Protein AF-A0A9P0PWZ4-F1 (afdb_monomer)

Structure (mmCIF, N/CA/C/O backbone):
data_AF-A0A9P0PWZ4-F1
#
_entry.id   AF-A0A9P0PWZ4-F1
#
loop_
_atom_site.group_PDB
_atom_site.id
_atom_site.type_symbol
_atom_site.label_atom_id
_atom_site.label_alt_id
_atom_site.label_comp_id
_atom_site.label_asym_id
_atom_site.label_entity_id
_atom_site.label_seq_id
_atom_site.pdbx_PDB_ins_code
_atom_site.Cartn_x
_atom_site.Cartn_y
_atom_site.Cartn_z
_atom_site.occupancy
_atom_site.B_iso_or_equiv
_atom_site.auth_seq_id
_atom_site.auth_comp_id
_atom_site.auth_asym_id
_atom_site.auth_atom_id
_atom_site.pdbx_PDB_model_num
ATOM 1 N N . MET A 1 1 ? 8.051 10.018 -21.611 1.00 49.22 1 MET A N 1
ATOM 2 C CA . MET A 1 1 ? 7.146 9.451 -20.587 1.00 49.22 1 MET A CA 1
ATOM 3 C C . MET A 1 1 ? 6.958 7.977 -20.890 1.00 49.22 1 MET A C 1
ATOM 5 O O . MET A 1 1 ? 6.522 7.651 -21.985 1.00 49.22 1 MET A O 1
ATOM 9 N N . CYS A 1 2 ? 7.331 7.091 -19.973 1.00 65.50 2 CYS A N 1
ATOM 10 C CA . CYS A 1 2 ? 7.165 5.651 -20.156 1.00 65.50 2 CYS A CA 1
ATOM 11 C C . CYS A 1 2 ? 5.716 5.290 -19.796 1.00 65.50 2 CYS A C 1
ATOM 13 O O . CYS A 1 2 ? 5.363 5.364 -18.625 1.00 65.50 2 CYS A O 1
ATOM 15 N N . LEU A 1 3 ? 4.866 4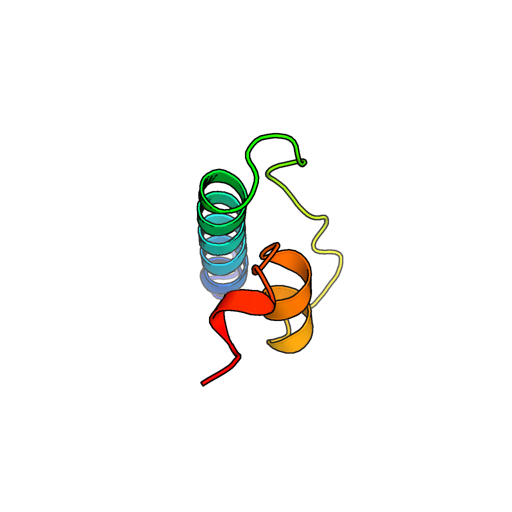.933 -20.769 1.00 77.62 3 LEU A N 1
ATOM 16 C CA . LEU A 1 3 ? 3.439 4.605 -20.553 1.00 77.62 3 LEU A CA 1
ATOM 17 C C . LEU A 1 3 ? 3.208 3.520 -19.484 1.00 77.62 3 LEU A C 1
ATOM 19 O O . LEU A 1 3 ? 2.145 3.473 -18.868 1.00 77.62 3 LEU A O 1
ATOM 23 N N . SER A 1 4 ? 4.218 2.695 -19.214 1.00 80.88 4 SER A N 1
ATOM 24 C CA . SER A 1 4 ? 4.220 1.667 -18.173 1.00 80.88 4 SER A CA 1
ATOM 25 C C . SER A 1 4 ? 4.056 2.202 -16.747 1.00 80.88 4 SER A C 1
ATOM 27 O O . SER A 1 4 ? 3.612 1.445 -15.890 1.00 80.88 4 SER A O 1
ATOM 29 N N . ILE A 1 5 ? 4.333 3.485 -16.472 1.00 83.50 5 ILE A N 1
ATOM 30 C CA . ILE A 1 5 ? 4.111 4.071 -15.134 1.00 83.50 5 ILE A CA 1
ATOM 31 C C . ILE A 1 5 ? 2.624 4.253 -14.801 1.00 83.50 5 ILE A C 1
ATOM 33 O O . ILE A 1 5 ? 2.275 4.434 -13.636 1.00 83.50 5 ILE A O 1
ATOM 37 N N . SER A 1 6 ? 1.741 4.204 -15.805 1.00 86.75 6 SER A N 1
ATOM 38 C CA . SER A 1 6 ? 0.293 4.358 -15.615 1.00 86.75 6 SER A CA 1
ATOM 39 C C . SER A 1 6 ? -0.295 3.271 -14.710 1.00 86.75 6 SER A C 1
ATOM 41 O O . SER A 1 6 ? -1.132 3.571 -13.863 1.00 86.75 6 SER A O 1
ATOM 43 N N . VAL A 1 7 ? 0.202 2.036 -14.824 1.00 86.56 7 VAL A N 1
ATOM 44 C CA . VAL A 1 7 ? -0.237 0.881 -14.029 1.00 86.56 7 VAL A CA 1
ATOM 45 C C . VAL A 1 7 ? 0.106 1.035 -12.540 1.00 86.56 7 VAL A C 1
ATOM 47 O O . VAL A 1 7 ? -0.822 1.033 -11.730 1.00 86.56 7 VAL A O 1
ATOM 50 N N . PRO A 1 8 ? 1.374 1.240 -12.1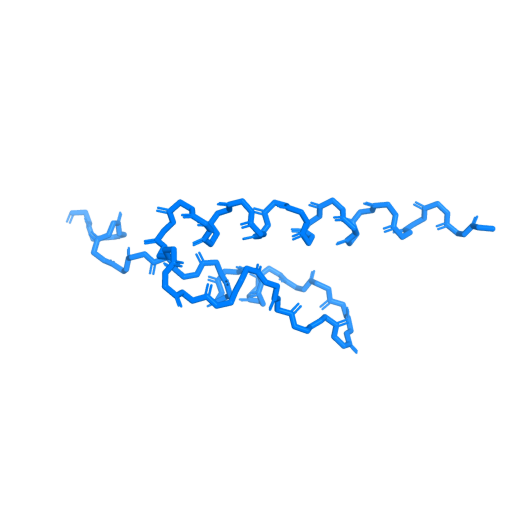24 1.00 85.75 8 PRO A N 1
ATOM 51 C CA . PRO A 1 8 ? 1.696 1.447 -10.713 1.00 85.75 8 PRO A CA 1
ATOM 52 C C . PRO A 1 8 ? 1.051 2.718 -10.142 1.00 85.75 8 PRO A C 1
ATOM 54 O O . PRO A 1 8 ? 0.693 2.738 -8.965 1.00 85.75 8 PRO A O 1
ATOM 57 N N . LEU A 1 9 ? 0.825 3.760 -10.955 1.00 87.12 9 LEU A N 1
ATOM 58 C CA . LEU A 1 9 ? 0.051 4.937 -10.539 1.00 87.12 9 LEU A CA 1
ATOM 59 C C . LEU A 1 9 ? -1.421 4.600 -10.266 1.00 87.12 9 LEU A C 1
ATOM 61 O O . LEU A 1 9 ? -1.966 5.051 -9.257 1.00 87.12 9 LEU A O 1
ATOM 65 N N . ALA A 1 10 ? -2.058 3.807 -11.130 1.00 88.69 10 ALA A N 1
ATOM 66 C CA . ALA A 1 10 ? -3.431 3.350 -10.932 1.00 88.69 10 ALA A CA 1
ATOM 67 C C . ALA A 1 10 ? -3.553 2.475 -9.674 1.00 88.69 10 ALA A C 1
ATOM 69 O O . ALA A 1 10 ? -4.427 2.724 -8.844 1.00 88.69 10 ALA A O 1
ATOM 70 N N . ILE A 1 11 ? -2.621 1.536 -9.471 1.00 88.75 11 ILE A N 1
ATOM 71 C CA . ILE A 1 11 ? -2.556 0.689 -8.267 1.00 88.75 11 ILE A CA 1
ATOM 72 C C . ILE A 1 11 ? -2.388 1.548 -7.009 1.00 88.75 11 ILE A C 1
ATOM 74 O O . ILE A 1 11 ? -3.101 1.350 -6.027 1.00 88.75 11 ILE A O 1
ATOM 78 N N . ARG A 1 12 ? -1.503 2.554 -7.040 1.00 88.50 12 ARG A N 1
ATOM 79 C CA . ARG A 1 12 ? -1.308 3.478 -5.914 1.00 88.50 12 ARG A CA 1
ATOM 80 C C . ARG A 1 12 ? -2.594 4.237 -5.572 1.00 88.50 12 ARG A C 1
ATOM 82 O O . ARG A 1 12 ? -2.879 4.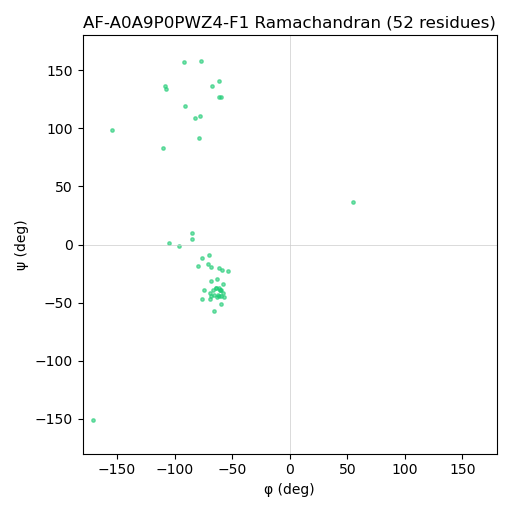435 -4.394 1.00 88.50 12 ARG A O 1
ATOM 89 N N . ARG A 1 13 ? -3.375 4.661 -6.573 1.00 89.88 13 ARG A N 1
ATOM 90 C CA . ARG A 1 13 ? -4.671 5.321 -6.338 1.00 89.88 13 ARG A CA 1
ATOM 91 C C . ARG A 1 13 ? -5.722 4.368 -5.775 1.00 89.88 13 ARG A C 1
ATOM 93 O O . ARG A 1 13 ? -6.428 4.765 -4.855 1.00 89.88 13 ARG A O 1
ATOM 100 N N . ALA A 1 14 ? -5.795 3.139 -6.280 1.00 88.88 14 ALA A N 1
ATOM 101 C CA . ALA A 1 14 ? -6.703 2.119 -5.757 1.00 88.88 14 ALA A CA 1
ATOM 102 C C . ALA A 1 14 ? -6.396 1.787 -4.286 1.00 88.88 14 ALA A C 1
ATOM 104 O O . ALA A 1 14 ? -7.299 1.782 -3.457 1.00 88.88 14 ALA A O 1
ATOM 105 N N . LEU A 1 15 ? -5.113 1.618 -3.943 1.00 89.12 15 LEU A N 1
ATOM 106 C CA . LEU A 1 15 ? -4.653 1.439 -2.561 1.00 89.12 15 LEU A CA 1
ATOM 107 C C . LEU A 1 15 ? -5.072 2.596 -1.656 1.00 89.12 15 LEU A C 1
ATOM 109 O O . LEU A 1 15 ? -5.543 2.374 -0.549 1.00 89.12 15 LEU A O 1
ATOM 113 N N . ALA A 1 16 ? -4.904 3.829 -2.127 1.00 88.69 16 ALA A N 1
ATOM 114 C CA . ALA A 1 16 ? -5.259 5.011 -1.356 1.00 88.69 16 ALA A CA 1
ATOM 115 C C . ALA A 1 16 ? -6.764 5.102 -1.067 1.00 88.69 16 ALA A C 1
ATOM 117 O O . ALA A 1 16 ? -7.132 5.514 0.027 1.00 88.69 16 ALA A O 1
ATOM 118 N N . ALA A 1 17 ? -7.613 4.709 -2.022 1.00 89.19 17 ALA A N 1
ATOM 119 C CA . ALA A 1 17 ? -9.060 4.636 -1.820 1.00 89.19 17 ALA A CA 1
ATOM 120 C C . ALA A 1 17 ? -9.440 3.508 -0.845 1.00 89.19 17 ALA A C 1
ATOM 122 O O . ALA A 1 17 ? -10.156 3.752 0.118 1.00 89.19 17 ALA A O 1
ATOM 123 N N . ALA A 1 18 ? -8.879 2.306 -1.022 1.00 88.69 18 ALA A N 1
ATOM 124 C CA . ALA A 1 18 ? -9.142 1.174 -0.132 1.00 88.69 18 ALA A CA 1
ATOM 125 C C . ALA A 1 18 ? -8.726 1.45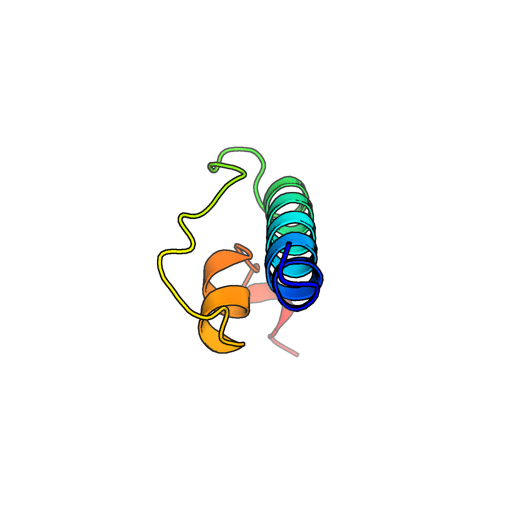9 1.322 1.00 88.69 18 ALA A C 1
ATOM 127 O O . ALA A 1 18 ? -9.441 1.110 2.254 1.00 88.69 18 ALA A O 1
ATOM 128 N N . ARG A 1 19 ? -7.588 2.137 1.525 1.00 89.25 19 ARG A N 1
ATOM 129 C CA . ARG A 1 19 ? -7.125 2.546 2.862 1.00 89.25 19 ARG A CA 1
ATOM 130 C C . ARG A 1 19 ? -8.042 3.583 3.502 1.00 89.25 19 ARG A C 1
ATOM 132 O O . ARG A 1 19 ? -8.273 3.509 4.700 1.00 89.25 19 ARG A O 1
ATOM 139 N N . GLU A 1 20 ? -8.542 4.531 2.714 1.00 88.81 20 GLU A N 1
ATOM 140 C CA . GLU A 1 20 ? -9.487 5.552 3.177 1.00 88.81 20 GLU A CA 1
ATOM 141 C C . GLU A 1 20 ? -10.816 4.933 3.630 1.00 88.81 20 GLU A C 1
ATOM 143 O O . GLU A 1 20 ? -11.370 5.362 4.638 1.00 88.81 20 GLU A O 1
ATOM 148 N N . GLU A 1 21 ? -11.287 3.894 2.937 1.00 85.19 21 GLU A N 1
ATOM 149 C CA . GLU A 1 21 ? -12.488 3.145 3.324 1.00 85.19 21 GLU A CA 1
ATOM 150 C C . GLU A 1 21 ? -12.259 2.221 4.530 1.00 85.19 21 GLU A C 1
ATOM 152 O O . GLU A 1 21 ? -13.135 2.103 5.385 1.00 85.19 21 GLU A O 1
ATOM 157 N N . ALA A 1 22 ? -11.102 1.557 4.607 1.00 86.44 22 ALA A N 1
ATOM 158 C CA . ALA A 1 22 ? -10.819 0.573 5.650 1.00 86.44 22 ALA A CA 1
ATOM 159 C C . ALA A 1 22 ? -10.491 1.206 7.012 1.00 86.44 22 ALA A C 1
ATOM 161 O O . ALA A 1 22 ? -11.005 0.759 8.037 1.00 86.44 22 ALA A O 1
ATOM 162 N N . ASP A 1 23 ? -9.624 2.222 7.036 1.00 84.56 23 ASP A N 1
ATOM 163 C CA . ASP A 1 23 ? -9.217 2.911 8.261 1.00 84.56 23 ASP A CA 1
ATOM 164 C C . ASP A 1 23 ? -8.769 4.356 7.952 1.00 84.56 23 ASP A C 1
ATOM 166 O O . ASP A 1 23 ? -7.613 4.591 7.574 1.00 84.56 23 ASP A O 1
ATOM 170 N N . PRO A 1 24 ? -9.648 5.355 8.156 1.00 82.81 24 PRO A N 1
ATOM 171 C CA . PRO A 1 24 ? -9.348 6.751 7.847 1.00 82.81 24 PRO A CA 1
ATOM 172 C C . PRO A 1 24 ? -8.316 7.379 8.797 1.00 82.81 24 PRO A C 1
ATOM 174 O O . PRO A 1 24 ? -7.864 8.498 8.550 1.00 82.81 24 PRO A O 1
ATOM 177 N N . THR A 1 25 ? -7.935 6.701 9.886 1.00 86.62 25 THR A N 1
ATOM 178 C CA . THR A 1 25 ? -6.934 7.213 10.838 1.00 86.62 25 THR A CA 1
ATOM 179 C C . THR A 1 25 ? -5.500 7.012 10.350 1.00 86.62 25 THR A C 1
ATOM 181 O O . THR A 1 25 ? -4.579 7.687 10.816 1.00 86.62 25 THR A O 1
ATOM 184 N N . GLN A 1 26 ? -5.298 6.111 9.387 1.00 84.69 26 GLN A N 1
ATOM 185 C CA . GLN A 1 26 ? -3.984 5.782 8.858 1.00 84.69 26 GLN A CA 1
ATOM 186 C C . GLN A 1 26 ? -3.595 6.620 7.637 1.00 84.69 26 GLN A C 1
ATOM 188 O O . GLN A 1 26 ? -4.444 7.120 6.899 1.00 84.69 26 GLN A O 1
ATOM 193 N N . PRO A 1 27 ? -2.283 6.756 7.360 1.00 86.56 27 PRO A N 1
ATOM 194 C CA . PRO A 1 27 ? -1.826 7.510 6.204 1.00 86.56 27 PRO A CA 1
ATOM 195 C C . PRO A 1 27 ? -2.375 6.904 4.911 1.00 86.56 27 PRO A C 1
ATOM 197 O O . PRO A 1 27 ? -2.184 5.720 4.626 1.00 86.56 27 PRO A O 1
ATOM 200 N N . LYS A 1 28 ? -3.022 7.745 4.100 1.00 84.69 28 LYS A N 1
ATOM 201 C CA . LYS A 1 28 ? -3.593 7.385 2.794 1.00 84.69 28 LYS A CA 1
ATOM 202 C C . LYS A 1 28 ? -2.555 6.826 1.818 1.00 84.69 28 LYS A C 1
ATOM 204 O O . LYS A 1 28 ? -2.860 5.962 1.001 1.00 84.69 28 LYS A O 1
ATOM 209 N N . TRP A 1 29 ? -1.325 7.327 1.892 1.00 84.31 29 TRP A N 1
ATOM 210 C CA . TRP A 1 29 ? -0.258 6.967 0.966 1.00 84.31 29 TRP A CA 1
ATOM 211 C C . TRP A 1 29 ? 0.778 6.076 1.630 1.00 84.31 29 TRP A C 1
ATOM 213 O O . TRP A 1 29 ? 1.269 6.378 2.713 1.00 84.31 29 TRP A O 1
ATOM 223 N N . VAL A 1 30 ? 1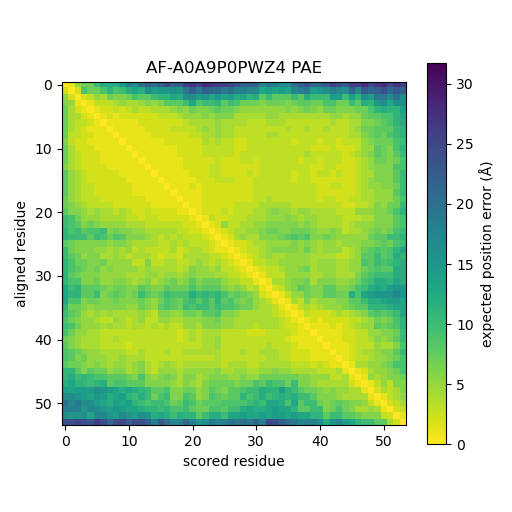.146 5.015 0.918 1.00 84.31 30 VAL A N 1
ATOM 224 C CA . VAL A 1 30 ? 2.227 4.106 1.292 1.00 84.31 30 VAL A CA 1
ATOM 225 C C . VAL A 1 30 ? 3.401 4.349 0.339 1.00 84.31 30 VAL A C 1
ATOM 227 O O . VAL A 1 30 ? 3.160 4.536 -0.861 1.00 84.31 30 VAL A O 1
ATOM 230 N N . PRO A 1 31 ? 4.650 4.404 0.833 1.00 82.81 31 PRO A N 1
ATOM 231 C CA . PRO A 1 31 ? 5.824 4.515 -0.026 1.00 82.81 31 PRO A CA 1
ATOM 232 C C . PRO A 1 31 ? 5.928 3.293 -0.945 1.00 82.81 31 PRO A C 1
ATOM 234 O O . PRO A 1 31 ? 5.867 2.153 -0.494 1.00 82.81 31 PRO A O 1
ATOM 237 N N . VAL A 1 32 ? 6.041 3.546 -2.250 1.00 79.81 32 VAL A N 1
ATOM 238 C CA . VAL A 1 32 ? 6.210 2.518 -3.284 1.00 79.81 32 VAL A CA 1
ATOM 239 C C . VAL A 1 32 ? 7.633 2.654 -3.816 1.00 79.81 32 VAL A C 1
ATOM 241 O O . VAL A 1 32 ? 7.862 3.332 -4.814 1.00 79.81 32 VAL A O 1
ATOM 244 N N . ASP A 1 33 ? 8.588 2.046 -3.113 1.00 75.56 33 ASP A N 1
ATOM 245 C CA . ASP A 1 33 ? 10.027 2.140 -3.421 1.00 75.56 33 ASP A CA 1
ATOM 246 C C . ASP A 1 33 ? 10.489 1.126 -4.490 1.00 75.56 33 ASP A C 1
ATOM 248 O O . ASP A 1 33 ? 11.681 0.964 -4.745 1.00 75.56 33 ASP A O 1
ATOM 252 N N . GLY A 1 34 ? 9.552 0.435 -5.149 1.00 75.12 34 GLY A N 1
ATOM 253 C CA . GLY A 1 34 ? 9.851 -0.596 -6.140 1.00 75.12 34 GLY A CA 1
ATOM 254 C C . GLY A 1 34 ? 8.624 -1.088 -6.906 1.00 75.12 34 GLY A C 1
ATOM 255 O O . GLY A 1 34 ? 7.656 -0.356 -7.122 1.00 75.12 34 GLY A O 1
ATOM 256 N N . THR A 1 35 ? 8.662 -2.342 -7.350 1.00 77.69 35 THR A N 1
ATOM 257 C CA . THR A 1 35 ? 7.534 -2.983 -8.032 1.00 77.69 35 THR A CA 1
ATOM 258 C C . THR A 1 35 ? 6.356 -3.188 -7.082 1.00 77.69 35 THR A C 1
ATOM 260 O O . THR A 1 35 ? 6.504 -3.632 -5.946 1.00 77.69 35 THR A O 1
ATOM 263 N N . THR A 1 36 ? 5.151 -2.895 -7.568 1.00 78.50 36 THR A N 1
ATOM 264 C CA . THR A 1 36 ? 3.904 -3.197 -6.860 1.00 78.50 36 THR A CA 1
ATOM 265 C C . THR A 1 36 ? 3.573 -4.674 -7.047 1.00 78.50 36 THR A C 1
ATOM 267 O O . THR A 1 36 ? 2.960 -5.068 -8.036 1.00 78.50 36 THR A O 1
ATOM 270 N N . SER A 1 37 ? 4.037 -5.511 -6.118 1.00 85.38 37 SER A N 1
ATOM 271 C CA . SER A 1 37 ? 3.645 -6.920 -6.057 1.00 85.38 37 SER A CA 1
ATOM 272 C C . SER A 1 37 ? 2.247 -7.072 -5.452 1.00 85.38 37 SER A C 1
ATOM 274 O O . SER A 1 37 ? 1.773 -6.213 -4.708 1.00 85.38 37 SER A O 1
ATOM 276 N N . THR A 1 38 ? 1.589 -8.194 -5.743 1.00 85.06 38 THR A N 1
ATOM 277 C CA . THR A 1 38 ? 0.275 -8.522 -5.171 1.00 85.06 38 THR A CA 1
ATOM 278 C C . THR A 1 38 ? 0.319 -8.619 -3.644 1.00 85.06 38 THR A C 1
ATOM 280 O O . THR A 1 38 ? -0.587 -8.125 -2.980 1.00 85.06 38 THR A O 1
ATOM 283 N N . ASP A 1 39 ? 1.394 -9.183 -3.083 1.00 83.31 39 ASP A N 1
ATOM 284 C CA . ASP A 1 39 ? 1.618 -9.257 -1.632 1.00 83.31 39 ASP A CA 1
ATOM 285 C C . ASP A 1 39 ? 1.739 -7.860 -1.004 1.00 83.31 39 ASP A C 1
ATOM 287 O O . ASP A 1 39 ? 1.087 -7.585 0.004 1.00 83.31 39 ASP A O 1
ATOM 291 N N . PHE A 1 40 ? 2.478 -6.944 -1.643 1.00 86.81 40 PHE A N 1
ATOM 292 C CA . PHE A 1 40 ? 2.572 -5.557 -1.188 1.00 86.81 40 PHE A CA 1
ATOM 293 C C . PHE A 1 40 ? 1.190 -4.896 -1.177 1.00 86.81 40 PHE A C 1
ATOM 295 O O . PHE A 1 40 ? 0.768 -4.345 -0.161 1.00 86.81 40 PHE A O 1
ATOM 302 N N . THR A 1 41 ? 0.448 -4.982 -2.284 1.00 85.44 41 THR A N 1
ATOM 303 C CA . THR A 1 41 ? -0.893 -4.390 -2.374 1.00 85.44 41 THR A CA 1
ATOM 304 C C . THR A 1 41 ? -1.830 -4.947 -1.305 1.00 85.44 41 THR A C 1
ATOM 306 O O . THR A 1 41 ? -2.536 -4.174 -0.665 1.00 85.44 41 THR A O 1
ATOM 309 N N . PHE A 1 42 ? -1.791 -6.255 -1.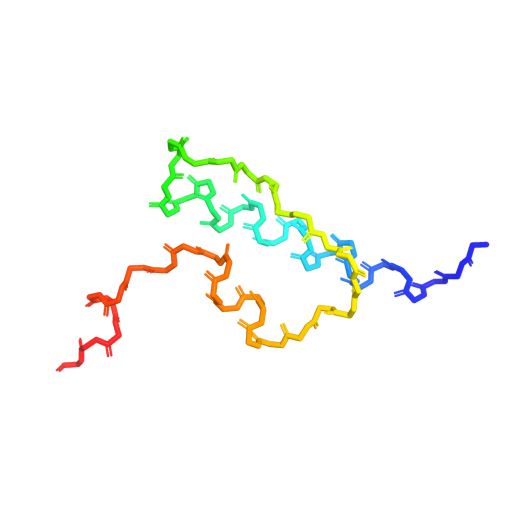051 1.00 84.62 42 PHE A N 1
ATOM 310 C CA . PHE A 1 42 ? -2.641 -6.892 -0.048 1.00 84.62 42 PHE A CA 1
ATOM 311 C C . PHE A 1 42 ? -2.282 -6.488 1.389 1.00 84.62 42 PHE A C 1
ATOM 313 O O . PHE A 1 42 ? -3.163 -6.163 2.181 1.00 84.62 42 PHE A O 1
ATOM 320 N N . ARG A 1 43 ? -0.993 -6.461 1.747 1.00 84.19 43 ARG A N 1
ATOM 321 C CA . ARG A 1 43 ? -0.559 -6.078 3.104 1.00 84.19 43 ARG A CA 1
ATOM 322 C C . ARG A 1 43 ? -0.802 -4.605 3.405 1.00 84.19 43 ARG A C 1
ATOM 324 O O . ARG A 1 43 ? -1.048 -4.236 4.550 1.00 84.19 43 ARG A O 1
ATOM 331 N N . HIS A 1 44 ? -0.732 -3.760 2.382 1.00 85.00 44 HIS A N 1
ATOM 332 C CA . HIS A 1 44 ? -0.826 -2.315 2.537 1.00 85.00 44 HIS A CA 1
ATOM 333 C C . HIS A 1 44 ? -2.230 -1.744 2.307 1.00 85.00 44 HIS A C 1
ATOM 335 O O . HIS A 1 44 ? -2.408 -0.542 2.498 1.00 85.00 44 HIS A O 1
ATOM 341 N N . SER A 1 45 ? -3.241 -2.551 1.975 1.00 83.25 45 SER A N 1
ATOM 342 C CA . SER A 1 45 ? -4.633 -2.086 1.852 1.00 83.25 45 SER A CA 1
ATOM 343 C C . SER A 1 45 ? -5.413 -2.053 3.174 1.00 83.25 45 SER A C 1
ATOM 345 O O . SER A 1 45 ? -6.588 -1.716 3.157 1.00 83.25 45 SER A O 1
ATOM 347 N N . LEU A 1 46 ? -4.766 -2.338 4.317 1.00 83.50 46 LEU A N 1
ATOM 348 C CA . LEU A 1 46 ? -5.378 -2.327 5.663 1.00 83.50 46 LEU A CA 1
ATOM 349 C C . LEU A 1 46 ? -6.617 -3.219 5.779 1.00 83.50 46 LEU A C 1
ATOM 351 O O . LEU A 1 46 ? -7.577 -2.881 6.467 1.00 83.50 46 LEU A O 1
ATOM 355 N N . ASN A 1 47 ? -6.602 -4.364 5.096 1.00 79.81 47 ASN A N 1
ATOM 356 C CA . ASN A 1 47 ? -7.769 -5.231 5.087 1.00 79.81 47 ASN A CA 1
ATOM 357 C C . ASN A 1 47 ? -8.105 -5.717 6.501 1.00 79.81 47 ASN A C 1
ATOM 359 O O . ASN A 1 47 ? -7.222 -6.098 7.274 1.00 79.81 47 ASN A O 1
ATOM 363 N N . ASN A 1 48 ? -9.397 -5.782 6.812 1.00 73.81 48 ASN A N 1
ATOM 364 C CA . ASN A 1 48 ? -9.861 -6.368 8.056 1.00 73.81 48 ASN A CA 1
ATOM 365 C C . ASN A 1 48 ? 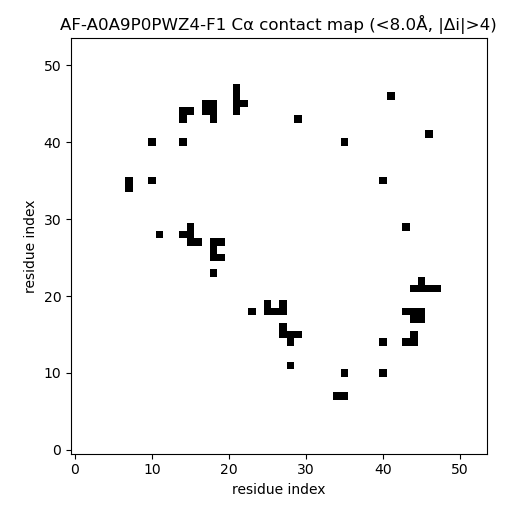-9.825 -7.897 7.928 1.00 73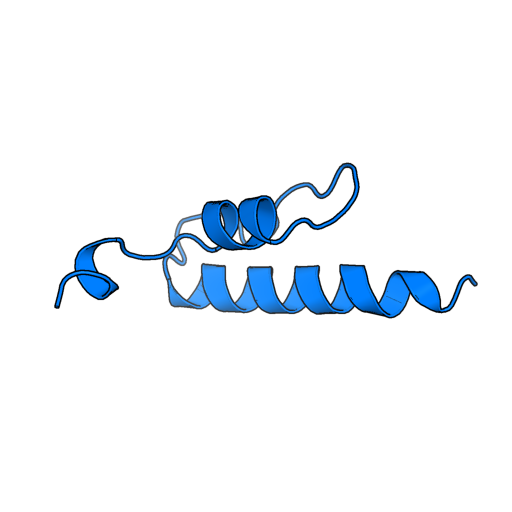.81 48 ASN A C 1
ATOM 367 O O . ASN A 1 48 ? -10.609 -8.480 7.183 1.00 73.81 48 ASN A O 1
ATOM 371 N N . PHE A 1 49 ? -8.922 -8.560 8.652 1.00 73.19 49 PHE A N 1
ATOM 372 C CA . PHE A 1 49 ? -8.763 -10.019 8.586 1.00 73.19 49 PHE A CA 1
ATOM 373 C C . PHE A 1 49 ? -10.037 -10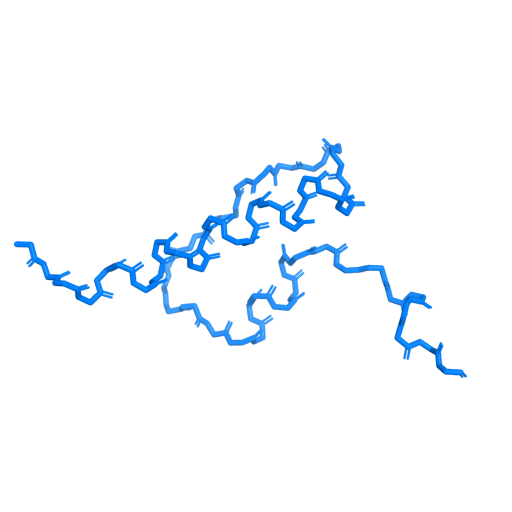.792 8.963 1.00 73.19 49 PHE A C 1
ATOM 375 O O . PHE A 1 49 ? -10.217 -11.920 8.510 1.00 73.19 49 PHE A O 1
ATOM 382 N N . ASN A 1 50 ? -10.960 -10.168 9.703 1.00 67.81 50 ASN A N 1
ATOM 383 C CA . ASN A 1 50 ? -12.262 -10.756 10.020 1.00 67.81 50 ASN A CA 1
ATOM 384 C C . ASN A 1 50 ? -13.185 -10.889 8.795 1.00 67.81 50 ASN A C 1
ATOM 386 O O . ASN A 1 50 ? -14.117 -11.680 8.836 1.00 67.81 50 ASN A O 1
ATOM 390 N N . GLN A 1 51 ? -12.938 -10.153 7.702 1.00 66.94 51 GLN A N 1
ATOM 391 C CA . GLN A 1 51 ? -13.702 -10.283 6.451 1.00 66.94 51 GLN A CA 1
ATOM 392 C C . GLN A 1 51 ? -13.329 -11.531 5.634 1.00 66.94 51 GLN A C 1
ATOM 394 O O . GLN A 1 51 ? -14.028 -11.851 4.678 1.00 66.94 51 GLN A O 1
ATOM 399 N N . TYR A 1 52 ? -12.242 -12.228 5.981 1.00 69.19 52 TYR A N 1
ATOM 400 C CA . TYR A 1 52 ? -11.758 -13.401 5.239 1.00 69.19 52 TYR A CA 1
ATOM 401 C C . TYR A 1 52 ? -12.053 -14.733 5.937 1.00 69.19 52 TYR A C 1
ATOM 403 O O . TYR A 1 52 ? -11.667 -15.784 5.426 1.00 69.19 52 TYR A O 1
ATOM 411 N N . VAL A 1 53 ? -12.714 -14.702 7.096 1.00 63.12 53 VAL A N 1
ATOM 412 C CA . VAL A 1 53 ? -13.164 -15.908 7.797 1.00 63.12 53 VAL A CA 1
ATOM 413 C C . VAL A 1 53 ? -14.579 -16.228 7.311 1.00 63.12 53 VAL A C 1
ATOM 415 O O . VAL A 1 53 ? -15.468 -15.387 7.427 1.00 63.12 53 VAL A O 1
ATOM 418 N N . ILE A 1 54 ? -14.743 -17.412 6.715 1.00 56.03 54 ILE A N 1
ATOM 419 C CA . ILE A 1 54 ? -16.020 -17.960 6.222 1.00 56.03 54 ILE A CA 1
ATOM 420 C C . ILE A 1 54 ? -16.777 -18.606 7.381 1.00 56.03 54 ILE A C 1
ATOM 422 O O . ILE A 1 54 ? -16.115 -19.327 8.163 1.00 56.03 54 ILE A O 1
#

Sequence (54 aa):
MCLSISVPLAIRRALAAAREEADPTQPKWVPVDGTTSTDFTFRHSLNNFNQYVI

Foldseek 3Di:
DPPVVVVVVVLQVVLLVLLCVQPVVDDSGDDDPDDDDPVNSVVSSNDDPVVVDD

Radius of gyration: 12.38 Å; Cα contacts (8 Å, |Δi|>4): 33; chains: 1; bounding box: 26×27×31 Å

Solvent-accessible surface area (backbone atoms only — not comparable to full-atom values): 3464 Å² total; per-residue (Å²): 133,70,76,74,55,53,56,61,53,50,50,52,52,52,38,26,51,42,22,47,74,60,44,70,89,51,78,51,74,75,91,77,93,65,84,86,43,71,67,57,55,57,70,66,24,57,68,63,71,76,78,74,64,130

pLDDT: mean 81.43, std 8.66, range [49.22, 89.88]

Organism: Acanthoscelides obtectus (NCBI:txid200917)

Secondary structure (DSSP, 8-state):
--GGGHHHHHHHHHHHHHHHHH-TTS-S-----S---HHHHHHHTT--GGGG--

Mean predicted aligned error: 5.85 Å